Protein AF-A0AAQ0LZT4-F1 (afdb_monomer)

Mean predicted aligned error: 5.62 Å

Secondary structure (DSSP, 8-state):
--TTHHHHHHHHHHHHHHSGGGHHHHHHHHHHHHHHHHHHHH--TTTS-HHHHHHHHHHHHHHHHHHHHHHHHHHHHHHHHSHHHHHHHHHHHHGGGHHHHHHHHHHHHHHHHHHHHHHHHHHHHHHHT-

InterPro domains:
  IPR031666 Protein of unknown function DUF5084 [PF16894] (1-128)

pLDDT: mean 86.28, std 8.12, range [52.34, 95.31]

Sequence (130 aa):
MNRSWWIVLAIGGILCMLSVNGFILGIGCFAMIALNAMWLVVYTPKRNKPIFENVAKPTIYISIIGTFSVITFMGVVFQLTMNQGFNSIGEQLYGNIFHSFNLIALVLGILLYIIGTCLVFKMQYMQLKK

Nearest PDB structures (foldseek):
  7drw-assembly1_e  TM=2.684E-01  e=1.824E+00  Homo sapiens

Foldseek 3Di:
DDPCLLVLLQLLLVLLVLALLSPLVSVLSVVLVVLLVVCVVPDDPPPDDPVCLVVSLVVSLCVLVVSVVVSVVVSVVCCVPPVVVSVVVQCVVPPPCRPVSNVVSNVSSVVSSVVSSVVSNVVSVVRSVD

Solvent-accessible surface area (backbone atoms only — not comparable to full-atom values): 6747 Å² total; per-residue (Å²): 130,81,77,57,36,55,55,38,13,50,54,12,16,52,29,5,55,72,2,71,84,16,38,52,48,12,53,37,20,52,48,53,45,52,53,53,53,50,47,64,70,74,57,58,77,94,76,58,60,70,72,54,54,70,51,48,57,60,49,54,54,50,50,54,54,47,52,52,51,53,32,51,50,49,30,52,51,44,57,74,74,45,42,71,70,42,50,55,52,37,41,72,74,49,42,94,53,24,71,67,49,30,52,53,25,28,54,53,10,52,53,26,37,53,54,18,50,52,43,47,52,54,50,52,54,56,54,75,73,103

Radius of gyration: 17.11 Å; Cα contacts (8 Å, |Δi|>4): 138; chains: 1; bounding box: 42×19×50 Å

Structure (mmCIF, N/CA/C/O backbone):
data_AF-A0AAQ0LZT4-F1
#
_entry.id   AF-A0AAQ0LZT4-F1
#
loop_
_atom_site.group_PDB
_atom_site.id
_atom_site.type_symbol
_atom_site.label_atom_id
_atom_site.label_alt_id
_atom_site.label_comp_id
_atom_site.label_asym_id
_atom_site.label_entity_id
_atom_site.label_seq_id
_atom_site.pdbx_PDB_ins_code
_atom_site.Cartn_x
_atom_site.Cartn_y
_atom_site.Cartn_z
_atom_site.occupancy
_atom_site.B_iso_or_equiv
_atom_site.auth_seq_id
_atom_site.auth_comp_id
_atom_site.auth_asym_id
_atom_site.auth_atom_id
_atom_site.pdbx_PDB_model_num
ATOM 1 N N . MET A 1 1 ? -19.481 8.244 4.679 1.00 52.34 1 MET A N 1
ATOM 2 C CA . MET A 1 1 ? -18.022 8.006 4.579 1.00 52.34 1 MET A CA 1
ATOM 3 C C . MET A 1 1 ? -17.723 7.695 3.132 1.00 52.34 1 MET A C 1
ATOM 5 O O . MET A 1 1 ? -18.202 6.676 2.648 1.00 52.34 1 MET A O 1
ATOM 9 N N . ASN A 1 2 ? -17.054 8.610 2.429 1.00 53.38 2 ASN A N 1
ATOM 10 C CA . ASN A 1 2 ? -16.815 8.464 0.997 1.00 53.38 2 ASN A CA 1
ATOM 11 C C . ASN A 1 2 ? -16.076 7.156 0.718 1.00 53.38 2 ASN A C 1
ATOM 13 O O . ASN A 1 2 ? -14.992 6.913 1.248 1.00 53.38 2 ASN A O 1
ATOM 17 N N . ARG A 1 3 ? -16.680 6.319 -0.129 1.00 65.56 3 ARG A N 1
ATOM 18 C CA . ARG A 1 3 ? -16.116 5.048 -0.594 1.00 65.56 3 ARG A CA 1
ATOM 19 C C . ARG A 1 3 ? -14.870 5.258 -1.470 1.00 65.56 3 ARG A C 1
ATOM 21 O O . ARG A 1 3 ? -14.323 4.293 -1.953 1.00 65.56 3 ARG A O 1
ATOM 28 N N . SER A 1 4 ? -14.383 6.481 -1.658 1.00 81.69 4 SER A N 1
ATOM 29 C CA . SER A 1 4 ? -13.309 6.818 -2.598 1.00 81.69 4 SER A CA 1
ATOM 30 C C . SER A 1 4 ? -11.942 6.194 -2.284 1.00 81.69 4 SER A C 1
ATOM 32 O O . SER A 1 4 ? -11.096 6.146 -3.166 1.00 81.69 4 SER A O 1
ATOM 34 N N . TRP A 1 5 ? -11.712 5.693 -1.066 1.00 87.75 5 TRP A N 1
ATOM 35 C CA . TRP A 1 5 ? -10.434 5.100 -0.646 1.00 87.75 5 TRP A CA 1
ATOM 36 C C . TRP A 1 5 ? -9.965 3.946 -1.554 1.00 87.75 5 TRP A C 1
ATOM 38 O O . TRP A 1 5 ? -8.787 3.887 -1.898 1.00 87.75 5 TRP A O 1
ATOM 48 N N . TRP A 1 6 ? -10.876 3.062 -1.982 1.00 91.06 6 TRP A N 1
ATOM 49 C CA . TRP A 1 6 ? -10.520 1.915 -2.824 1.00 91.06 6 TRP A CA 1
ATOM 50 C C . TRP A 1 6 ? -10.213 2.350 -4.2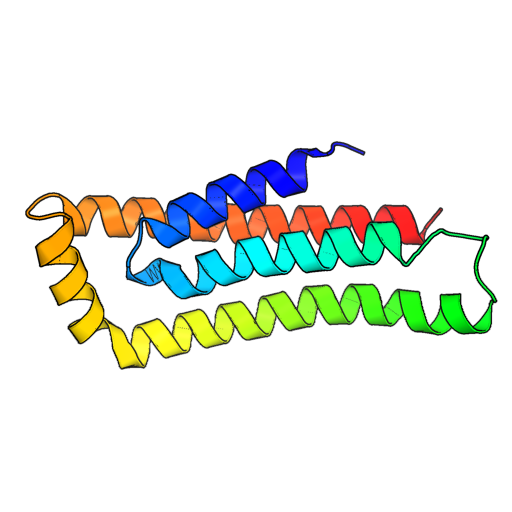54 1.00 91.06 6 TRP A C 1
ATOM 52 O O . TRP A 1 6 ? -9.378 1.732 -4.896 1.00 91.06 6 TRP A O 1
ATOM 62 N N . ILE A 1 7 ? -10.834 3.437 -4.731 1.00 92.19 7 ILE A N 1
ATOM 63 C CA . ILE A 1 7 ? -10.566 4.011 -6.057 1.00 92.19 7 ILE A CA 1
ATOM 64 C C . ILE A 1 7 ? -9.148 4.580 -6.085 1.00 92.19 7 ILE A C 1
ATOM 66 O O . ILE A 1 7 ? -8.390 4.289 -7.004 1.00 92.19 7 ILE A O 1
ATOM 70 N N . VAL A 1 8 ? -8.767 5.339 -5.049 1.00 93.25 8 VAL A N 1
ATOM 71 C CA . VAL A 1 8 ? -7.407 5.888 -4.918 1.00 93.25 8 VAL A CA 1
ATOM 72 C C . VAL A 1 8 ? -6.370 4.764 -4.905 1.00 93.25 8 VAL A C 1
ATOM 74 O O . VAL A 1 8 ? -5.399 4.825 -5.654 1.00 93.25 8 VAL A O 1
ATOM 77 N N . LEU A 1 9 ? -6.600 3.711 -4.113 1.00 94.12 9 LEU A N 1
ATOM 78 C CA . LEU A 1 9 ? -5.701 2.557 -4.064 1.00 94.12 9 LEU A CA 1
ATOM 79 C C . LEU A 1 9 ? -5.697 1.753 -5.369 1.00 94.12 9 LEU A C 1
ATOM 81 O O . LEU A 1 9 ? -4.641 1.286 -5.768 1.00 94.12 9 LEU A O 1
ATOM 85 N N . ALA A 1 10 ? -6.829 1.604 -6.057 1.00 94.69 10 ALA A N 1
ATOM 86 C CA . ALA A 1 10 ? -6.894 0.867 -7.317 1.00 94.69 10 ALA A CA 1
ATOM 87 C C . ALA A 1 10 ? -6.116 1.590 -8.423 1.00 94.69 10 ALA A C 1
ATOM 89 O O . ALA A 1 10 ? -5.301 0.972 -9.102 1.00 94.69 10 ALA A O 1
ATOM 90 N N . ILE A 1 11 ? -6.305 2.908 -8.556 1.00 94.12 11 ILE A N 1
ATOM 91 C CA . ILE A 1 11 ? -5.543 3.728 -9.508 1.00 94.12 11 ILE A CA 1
ATOM 92 C C . ILE A 1 11 ? -4.056 3.707 -9.137 1.00 94.12 11 ILE A C 1
ATOM 94 O O . ILE A 1 11 ? -3.217 3.481 -10.006 1.00 94.12 11 ILE A O 1
ATOM 98 N N . GLY A 1 12 ? -3.723 3.869 -7.852 1.00 93.94 12 GLY A N 1
ATOM 99 C CA . GLY A 1 12 ? -2.344 3.766 -7.370 1.00 93.94 12 GLY A CA 1
ATOM 100 C C . GLY A 1 12 ? -1.717 2.407 -7.670 1.00 93.94 12 GLY A C 1
ATOM 101 O O . GLY A 1 12 ? -0.582 2.345 -8.123 1.00 93.94 12 GLY A O 1
ATOM 102 N N . GLY A 1 13 ? -2.468 1.320 -7.487 1.00 93.25 13 GLY A N 1
ATOM 103 C CA . GLY A 1 13 ? -2.039 -0.041 -7.794 1.00 93.25 13 GLY A CA 1
ATOM 104 C C . GLY A 1 13 ? -1.742 -0.241 -9.277 1.00 93.25 13 GLY A C 1
ATOM 105 O O . GLY A 1 13 ? -0.691 -0.776 -9.613 1.00 93.25 13 GLY A O 1
ATOM 106 N N . ILE A 1 14 ? -2.619 0.248 -10.158 1.00 93.50 14 ILE A N 1
ATOM 107 C CA . ILE A 1 14 ? -2.421 0.187 -11.612 1.00 93.50 14 ILE A CA 1
ATOM 108 C C . ILE A 1 14 ? -1.185 0.996 -12.025 1.00 93.50 14 ILE A C 1
ATOM 110 O O . ILE A 1 14 ? -0.340 0.477 -12.747 1.00 93.50 14 ILE A O 1
ATOM 114 N N . LEU A 1 15 ? -1.029 2.231 -11.535 1.00 92.06 15 LEU A N 1
ATOM 115 C CA . LEU A 1 15 ? 0.154 3.052 -11.831 1.00 92.06 15 LEU A CA 1
ATOM 116 C C . LEU A 1 15 ? 1.446 2.397 -11.329 1.00 92.06 15 LEU A C 1
ATOM 118 O O . LEU A 1 15 ? 2.437 2.348 -12.053 1.00 92.06 15 LEU A O 1
ATOM 122 N N . CYS A 1 16 ? 1.419 1.821 -10.129 1.00 91.00 16 CYS A N 1
ATOM 123 C CA . CYS A 1 16 ? 2.534 1.052 -9.594 1.00 91.00 16 CYS A CA 1
ATOM 124 C C . CYS A 1 16 ? 2.840 -0.205 -10.420 1.00 91.00 16 CYS A C 1
ATOM 126 O O . CYS A 1 16 ? 4.003 -0.554 -10.529 1.00 91.00 16 CYS A O 1
ATOM 128 N N . MET A 1 17 ? 1.847 -0.879 -11.009 1.00 89.19 17 MET A N 1
ATOM 129 C CA . MET A 1 17 ? 2.073 -2.041 -11.885 1.00 89.19 17 MET A CA 1
ATOM 130 C C . 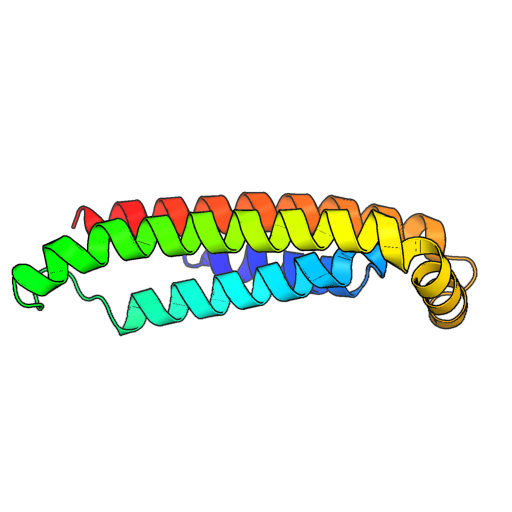MET A 1 17 ? 2.618 -1.660 -13.264 1.00 89.19 17 MET A C 1
ATOM 132 O O . MET A 1 17 ? 3.340 -2.441 -13.878 1.00 89.19 17 MET A O 1
ATOM 136 N N . LEU A 1 18 ? 2.286 -0.463 -13.748 1.00 86.25 18 LEU A N 1
ATOM 137 C CA . LEU A 1 18 ? 2.841 0.095 -14.982 1.00 86.25 18 LEU A CA 1
ATOM 138 C C . LEU A 1 18 ? 4.310 0.510 -14.813 1.00 86.25 18 LEU A C 1
ATOM 140 O O . LEU A 1 18 ? 5.054 0.563 -15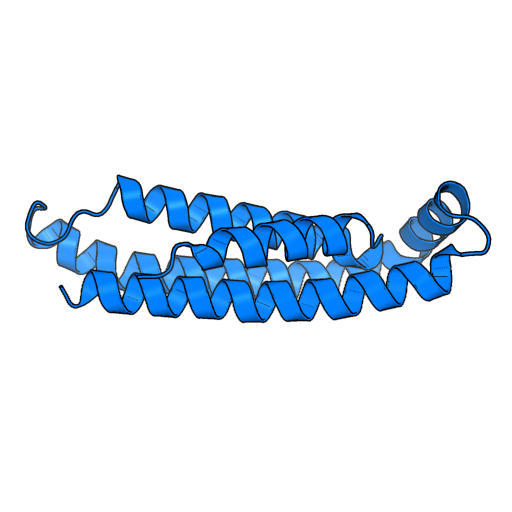.790 1.00 86.25 18 LEU A O 1
ATOM 144 N N . SER A 1 19 ? 4.740 0.766 -13.575 1.00 85.62 19 SER A N 1
ATOM 145 C CA . SER A 1 19 ? 6.143 0.943 -13.222 1.00 85.62 19 SER A CA 1
ATOM 146 C C . SER A 1 19 ? 6.775 -0.386 -12.821 1.00 85.62 19 SER A C 1
ATOM 148 O O . SER A 1 19 ? 6.366 -1.049 -11.873 1.00 85.62 19 SER A O 1
ATOM 150 N N . VAL A 1 20 ? 7.873 -0.735 -13.476 1.00 83.31 20 VAL A N 1
ATOM 151 C CA . VAL A 1 20 ? 8.653 -1.928 -13.135 1.00 83.31 20 VAL A CA 1
ATOM 152 C C . VAL A 1 20 ? 9.179 -1.844 -11.691 1.00 83.31 20 VAL A C 1
ATOM 154 O O . VAL A 1 20 ? 9.126 -2.817 -10.938 1.00 83.31 20 VAL A O 1
ATOM 157 N N . ASN A 1 21 ? 9.581 -0.649 -11.258 1.00 81.62 21 ASN A N 1
ATOM 158 C CA . ASN A 1 21 ? 10.069 -0.396 -9.899 1.00 81.62 21 ASN A CA 1
ATOM 159 C C . ASN A 1 21 ? 8.944 -0.240 -8.865 1.00 81.62 21 ASN A C 1
ATOM 161 O O . ASN A 1 21 ? 9.206 -0.235 -7.660 1.00 81.62 21 ASN A O 1
ATOM 165 N N . GLY A 1 22 ? 7.700 -0.089 -9.325 1.00 85.50 22 GLY A N 1
ATOM 166 C CA . GLY A 1 22 ? 6.508 0.062 -8.497 1.00 85.50 22 GLY A CA 1
ATOM 167 C C . GLY A 1 22 ? 5.795 -1.255 -8.211 1.00 85.50 22 GLY A C 1
ATOM 168 O O . GLY A 1 22 ? 4.874 -1.269 -7.398 1.00 85.50 22 GLY A O 1
ATOM 169 N N . PHE A 1 23 ? 6.215 -2.368 -8.817 1.00 87.31 23 PHE A N 1
ATOM 170 C CA . PHE A 1 23 ? 5.472 -3.630 -8.797 1.00 87.31 23 PHE A CA 1
ATOM 171 C C . PHE A 1 23 ? 5.064 -4.097 -7.386 1.00 87.31 23 PHE A C 1
ATOM 173 O O . PHE A 1 23 ? 3.891 -4.390 -7.142 1.00 87.31 23 PHE A O 1
ATOM 180 N N . ILE A 1 24 ? 5.995 -4.088 -6.422 1.00 91.19 24 ILE A N 1
ATOM 181 C CA . ILE A 1 24 ? 5.703 -4.474 -5.028 1.00 91.19 24 ILE A CA 1
ATOM 182 C C . ILE A 1 24 ? 4.700 -3.524 -4.370 1.00 91.19 24 ILE A C 1
ATOM 184 O O . ILE A 1 24 ? 3.786 -3.969 -3.674 1.00 91.19 24 ILE A O 1
ATOM 188 N N . LEU A 1 25 ? 4.830 -2.219 -4.608 1.00 92.19 25 LEU A N 1
ATOM 189 C CA . LEU A 1 25 ? 3.870 -1.233 -4.111 1.00 92.19 25 LEU A CA 1
ATOM 190 C C . LEU A 1 25 ? 2.491 -1.430 -4.752 1.00 92.19 25 LEU A C 1
ATOM 192 O O . LEU A 1 25 ? 1.477 -1.229 -4.091 1.00 92.19 25 LEU A O 1
ATOM 196 N N . GLY A 1 26 ? 2.445 -1.894 -6.003 1.00 92.56 26 GLY A N 1
ATOM 197 C CA . GLY A 1 26 ? 1.218 -2.286 -6.692 1.00 92.56 26 GLY A CA 1
ATOM 198 C C . GLY A 1 26 ? 0.498 -3.419 -5.968 1.00 92.56 26 GLY A C 1
ATOM 199 O O . GLY A 1 26 ? -0.680 -3.287 -5.637 1.00 92.56 26 GLY A O 1
ATOM 200 N N . ILE A 1 27 ? 1.221 -4.493 -5.627 1.00 92.44 27 ILE A N 1
ATOM 201 C CA . ILE A 1 27 ? 0.700 -5.579 -4.775 1.00 92.44 27 ILE A CA 1
ATOM 202 C C . ILE A 1 27 ? 0.231 -5.020 -3.427 1.00 92.44 27 ILE A C 1
ATOM 204 O O . ILE A 1 27 ? -0.841 -5.377 -2.944 1.00 92.44 27 ILE A O 1
ATOM 208 N N . GLY A 1 28 ? 0.994 -4.091 -2.854 1.00 93.00 28 GLY A N 1
ATOM 209 C CA . GLY A 1 28 ? 0.651 -3.360 -1.640 1.00 93.00 28 GLY A CA 1
ATOM 210 C C . GLY A 1 28 ? -0.701 -2.657 -1.674 1.00 93.00 28 GLY A C 1
ATOM 211 O O . GLY A 1 28 ? -1.500 -2.804 -0.748 1.00 93.00 28 GLY A O 1
ATOM 212 N N . CYS A 1 29 ? -0.986 -1.927 -2.753 1.00 93.12 29 CYS A N 1
ATOM 213 C CA . CYS A 1 29 ? -2.270 -1.264 -2.964 1.00 93.12 29 CYS A CA 1
ATOM 214 C C . CYS A 1 29 ? -3.434 -2.262 -2.926 1.00 93.12 29 CYS A C 1
ATOM 216 O O . CYS A 1 29 ? -4.417 -2.041 -2.215 1.00 93.12 29 CYS A O 1
ATOM 218 N N . PHE A 1 30 ? -3.316 -3.381 -3.645 1.00 94.19 30 PHE A N 1
ATOM 219 C CA . PHE A 1 30 ? -4.357 -4.410 -3.674 1.00 94.19 30 PHE A CA 1
ATOM 220 C C . PHE A 1 30 ? -4.480 -5.161 -2.344 1.00 94.19 30 PHE A C 1
ATOM 222 O O . PHE A 1 30 ? -5.596 -5.426 -1.899 1.00 94.19 30 PHE A O 1
ATOM 229 N N . ALA A 1 31 ? -3.364 -5.429 -1.663 1.00 93.50 31 ALA A N 1
ATOM 230 C CA . ALA A 1 31 ? -3.358 -6.012 -0.326 1.00 93.50 31 ALA A CA 1
ATOM 231 C C . ALA A 1 31 ? -4.080 -5.106 0.681 1.00 93.5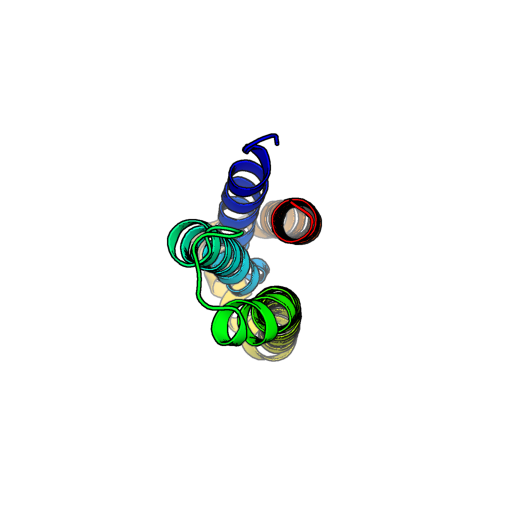0 31 ALA A C 1
ATOM 233 O O . ALA A 1 31 ? -4.901 -5.585 1.459 1.00 93.50 31 ALA A O 1
ATOM 234 N N . MET A 1 32 ? -3.848 -3.791 0.624 1.00 94.19 32 MET A N 1
ATOM 235 C CA . MET A 1 32 ? -4.533 -2.817 1.475 1.00 94.19 32 MET A CA 1
ATOM 236 C C . MET A 1 32 ? -6.037 -2.752 1.170 1.00 94.19 32 MET A C 1
ATOM 238 O O . MET A 1 32 ? -6.850 -2.635 2.091 1.00 94.19 32 MET A O 1
ATOM 242 N N . ILE A 1 33 ? -6.428 -2.893 -0.105 1.00 93.75 33 ILE A N 1
ATOM 243 C CA . ILE A 1 33 ? -7.839 -3.019 -0.492 1.00 93.75 33 ILE A CA 1
ATOM 244 C C . ILE A 1 33 ? -8.471 -4.264 0.126 1.00 93.75 33 ILE A C 1
ATOM 246 O O . ILE A 1 33 ? -9.505 -4.155 0.790 1.00 93.75 33 ILE A O 1
ATOM 250 N N . ALA A 1 34 ? -7.846 -5.424 -0.068 1.00 92.69 34 ALA A N 1
ATOM 251 C CA . ALA A 1 34 ? -8.344 -6.701 0.425 1.00 92.69 34 ALA A CA 1
ATOM 252 C C . ALA A 1 34 ? -8.430 -6.725 1.958 1.00 92.69 34 ALA A C 1
ATOM 254 O O . ALA A 1 34 ? -9.468 -7.093 2.509 1.00 92.69 34 ALA A O 1
ATOM 255 N N . LEU A 1 35 ? -7.383 -6.257 2.644 1.00 92.50 35 LEU A N 1
ATOM 256 C CA . LEU A 1 35 ? -7.331 -6.157 4.102 1.00 92.50 35 LEU A CA 1
ATOM 257 C C . LEU A 1 35 ? -8.473 -5.291 4.634 1.00 92.50 35 LEU A C 1
ATOM 259 O O . LEU A 1 35 ? -9.201 -5.687 5.544 1.00 92.50 35 LEU A O 1
ATOM 263 N N . ASN A 1 36 ? -8.654 -4.107 4.051 1.00 91.06 36 ASN A N 1
ATOM 264 C CA . ASN A 1 36 ? -9.688 -3.197 4.505 1.00 91.06 36 ASN A CA 1
ATOM 265 C C . ASN A 1 36 ? -11.099 -3.735 4.211 1.00 91.06 36 ASN A C 1
ATOM 267 O O . ASN A 1 36 ? -11.984 -3.617 5.056 1.00 91.06 36 ASN A O 1
ATOM 271 N N . ALA A 1 37 ? -11.312 -4.371 3.056 1.00 89.06 37 ALA A N 1
ATOM 272 C CA . ALA A 1 37 ? -12.573 -5.036 2.730 1.00 89.06 37 ALA A CA 1
ATOM 273 C C . ALA A 1 37 ? -12.885 -6.190 3.700 1.00 89.06 37 ALA A C 1
ATOM 275 O O . ALA A 1 37 ? -14.014 -6.291 4.177 1.00 89.06 37 ALA A O 1
ATOM 276 N N . MET A 1 38 ? -11.887 -7.007 4.054 1.00 90.44 38 MET A N 1
ATOM 277 C CA . MET A 1 38 ? -12.025 -8.078 5.045 1.00 90.44 38 MET A CA 1
ATOM 278 C C . MET A 1 38 ? -12.506 -7.524 6.389 1.00 90.44 38 MET A C 1
ATOM 280 O O . MET A 1 38 ? -13.482 -8.020 6.949 1.00 90.44 38 MET A O 1
ATOM 284 N N . TRP A 1 39 ? -11.877 -6.458 6.891 1.00 88.19 39 TRP A N 1
ATOM 285 C CA . TRP A 1 39 ? -12.277 -5.847 8.160 1.00 88.19 39 TRP A CA 1
ATOM 286 C C . TRP A 1 39 ? -13.685 -5.256 8.127 1.00 88.19 39 TRP A C 1
ATOM 288 O O . TRP A 1 39 ? -14.406 -5.368 9.116 1.00 88.19 39 TRP A O 1
ATOM 298 N N . LEU A 1 40 ? -14.113 -4.693 6.994 1.00 84.75 40 LEU A N 1
ATOM 299 C CA . LEU A 1 40 ? -15.487 -4.214 6.820 1.00 84.75 40 LEU A CA 1
ATOM 300 C C . LEU A 1 40 ? -16.533 -5.336 6.908 1.00 84.75 40 LEU A C 1
ATOM 302 O O . LEU A 1 40 ? -17.651 -5.077 7.347 1.00 84.75 40 LEU A O 1
ATOM 306 N N . VAL A 1 41 ? -16.184 -6.560 6.502 1.00 83.94 41 VAL A N 1
ATOM 307 C CA . VAL A 1 41 ? -17.077 -7.728 6.561 1.00 83.94 41 VAL A CA 1
ATOM 308 C C . VAL A 1 41 ? -17.055 -8.380 7.946 1.00 83.94 41 VAL A C 1
ATOM 310 O O . VAL A 1 41 ? -18.103 -8.725 8.486 1.00 83.94 41 VAL A O 1
ATOM 313 N N . VAL A 1 42 ? -15.867 -8.544 8.532 1.00 80.94 42 VAL A N 1
ATOM 314 C CA . VAL A 1 42 ? -15.670 -9.287 9.788 1.00 80.94 42 VAL A CA 1
ATOM 315 C C . VAL A 1 42 ? -16.039 -8.450 11.020 1.00 80.94 42 VAL A C 1
ATOM 317 O O . VAL A 1 42 ? -16.521 -8.989 12.019 1.00 80.94 42 VAL A O 1
ATOM 320 N N . TYR A 1 43 ? -15.844 -7.129 10.976 1.00 78.62 43 TYR A N 1
ATOM 321 C CA . TYR A 1 43 ? -16.093 -6.249 12.115 1.00 78.62 43 TYR A CA 1
ATOM 322 C C . TYR A 1 43 ? -17.358 -5.400 11.930 1.00 78.62 43 TYR A C 1
ATOM 324 O O . TYR A 1 43 ? -17.383 -4.419 11.184 1.00 78.62 43 TYR A O 1
ATOM 332 N N . THR A 1 44 ? -18.404 -5.734 12.692 1.00 75.69 44 THR A N 1
ATOM 333 C CA . THR A 1 44 ? -19.597 -4.892 12.862 1.00 75.69 44 THR A CA 1
ATOM 334 C C . THR A 1 44 ? -19.628 -4.344 14.298 1.00 75.69 44 THR A C 1
ATOM 336 O O . THR A 1 44 ? -19.696 -5.148 15.232 1.00 75.69 44 THR A O 1
ATOM 339 N N . PRO A 1 45 ? -19.591 -3.012 14.508 1.00 68.50 45 PRO A N 1
ATOM 340 C CA . PRO A 1 45 ? -19.603 -2.418 15.849 1.00 68.50 45 PRO A CA 1
ATOM 341 C C . PRO A 1 45 ? -20.838 -2.839 16.655 1.00 68.50 45 PRO A C 1
ATOM 343 O O . PRO A 1 45 ? -21.930 -2.916 16.088 1.00 68.50 45 PRO A O 1
ATOM 346 N N . LYS A 1 46 ? -20.690 -3.083 17.967 1.00 67.50 46 LYS A N 1
ATOM 347 C CA . LYS A 1 46 ? -21.779 -3.343 18.937 1.00 67.50 46 LYS A CA 1
ATOM 348 C C . LYS A 1 46 ? -22.614 -4.606 18.696 1.00 67.50 46 LYS A C 1
ATOM 350 O O . LYS A 1 46 ? -23.530 -4.892 19.462 1.00 67.50 46 LYS A O 1
ATOM 355 N N . ARG A 1 47 ? -22.299 -5.382 17.655 1.00 68.44 47 ARG A N 1
ATOM 356 C CA . ARG A 1 47 ? -22.893 -6.700 17.377 1.00 68.44 47 ARG A CA 1
ATOM 357 C C . ARG A 1 47 ? -22.049 -7.847 17.943 1.00 68.44 47 ARG A C 1
ATOM 359 O O . ARG A 1 47 ? -22.555 -8.949 18.138 1.00 68.44 47 ARG A O 1
ATOM 366 N N . ASN A 1 48 ? -20.766 -7.594 18.193 1.00 69.00 48 ASN A N 1
ATOM 367 C CA . ASN A 1 48 ? -19.791 -8.612 18.565 1.00 69.00 48 ASN A CA 1
ATOM 368 C C . ASN A 1 48 ? -19.623 -8.717 20.090 1.00 69.00 48 ASN A C 1
ATOM 370 O O . ASN A 1 48 ? -19.883 -7.770 20.828 1.00 69.00 48 ASN A O 1
ATOM 374 N N . LYS A 1 49 ? -19.168 -9.882 20.577 1.00 76.62 49 LYS A N 1
ATOM 375 C CA . LYS A 1 49 ? -18.875 -10.084 22.007 1.00 76.62 49 LYS A CA 1
ATOM 376 C C . LYS A 1 49 ? -17.813 -9.072 22.484 1.00 76.62 49 LYS A C 1
ATOM 378 O O . LYS A 1 49 ? -16.865 -8.819 21.741 1.00 76.62 49 LYS A O 1
ATOM 383 N N . PRO A 1 50 ? -17.881 -8.575 23.731 1.00 72.62 50 PRO A N 1
ATOM 384 C CA . PRO A 1 50 ? -16.965 -7.544 24.242 1.00 72.62 50 PRO A CA 1
ATOM 385 C C . PRO A 1 50 ? -15.483 -7.954 24.188 1.00 72.62 50 PRO A C 1
ATOM 387 O O . PRO A 1 50 ? -14.615 -7.131 23.911 1.00 72.62 50 PRO A O 1
ATOM 390 N N . ILE A 1 51 ? -15.190 -9.249 24.357 1.00 72.81 51 ILE A N 1
ATOM 391 C CA . ILE A 1 51 ? -13.834 -9.806 24.209 1.00 72.81 51 ILE A CA 1
ATOM 392 C C . ILE A 1 51 ? -13.315 -9.621 22.774 1.00 72.81 51 ILE A C 1
ATOM 394 O O . ILE A 1 51 ? -12.159 -9.259 22.573 1.00 72.81 51 ILE A O 1
ATOM 398 N N . PHE A 1 52 ? -14.174 -9.822 21.773 1.00 77.44 52 PHE A N 1
ATOM 399 C CA . PHE A 1 52 ? -13.807 -9.640 20.372 1.00 77.44 52 PHE A CA 1
ATOM 400 C C . PHE A 1 52 ? -13.572 -8.164 20.041 1.00 77.44 52 PHE A C 1
ATOM 402 O O . PHE A 1 52 ? -12.642 -7.853 19.307 1.00 77.44 52 PHE A O 1
ATOM 409 N N . GLU A 1 53 ? -14.353 -7.237 20.605 1.00 77.50 53 GLU A N 1
ATOM 410 C CA . GLU A 1 53 ? -14.145 -5.802 20.370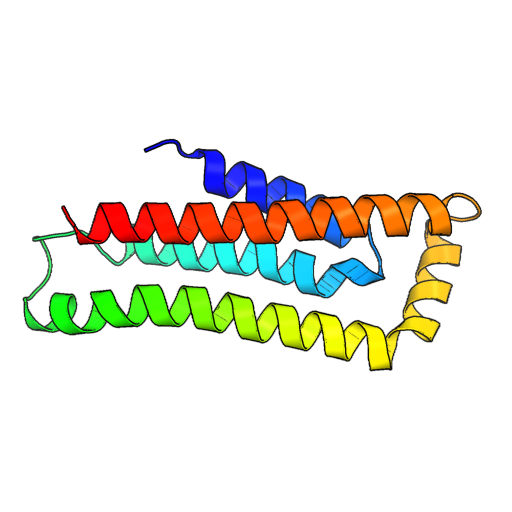 1.00 77.50 53 GLU A CA 1
ATOM 411 C C . GLU A 1 53 ? -12.810 -5.287 20.926 1.00 77.50 53 GLU A C 1
ATOM 413 O O . GLU A 1 53 ? -12.147 -4.480 20.270 1.00 77.50 53 GLU A O 1
ATOM 418 N N . ASN A 1 54 ? -12.399 -5.773 22.101 1.00 78.50 54 ASN A N 1
ATOM 419 C CA . ASN A 1 54 ? -11.137 -5.379 22.733 1.00 78.50 54 ASN A CA 1
ATOM 420 C C . ASN A 1 54 ? -9.904 -5.855 21.955 1.00 78.50 54 ASN A C 1
ATOM 422 O O . ASN A 1 54 ? -8.880 -5.177 21.974 1.00 78.50 54 ASN A O 1
ATOM 426 N N . VAL A 1 55 ? -10.005 -6.985 21.250 1.00 82.94 55 VAL A N 1
ATOM 427 C CA . VAL A 1 55 ? -8.917 -7.512 20.413 1.00 82.94 55 VAL A CA 1
ATOM 428 C C . VAL A 1 55 ? -8.983 -6.936 18.997 1.00 82.94 55 VAL A C 1
ATOM 430 O O . VAL A 1 55 ? -7.971 -6.497 18.465 1.00 82.94 55 VAL A O 1
ATOM 433 N N . ALA A 1 56 ? -10.168 -6.852 18.388 1.00 82.56 56 ALA A N 1
ATOM 434 C CA . ALA A 1 56 ? -10.311 -6.423 16.998 1.00 82.56 56 ALA A CA 1
ATOM 435 C C . ALA A 1 56 ? -9.850 -4.975 16.768 1.00 82.56 56 ALA A C 1
ATOM 437 O O . ALA A 1 56 ? -9.190 -4.701 15.770 1.00 82.56 56 ALA A O 1
ATOM 438 N N . LYS A 1 57 ? -10.146 -4.050 17.694 1.00 83.94 57 LYS A N 1
ATOM 439 C CA . LYS A 1 57 ? -9.749 -2.634 17.582 1.00 83.94 57 LYS A CA 1
ATOM 440 C C . LYS A 1 57 ? -8.234 -2.448 17.397 1.00 83.94 57 LYS A C 1
ATOM 442 O O . LYS A 1 57 ? -7.850 -1.862 16.383 1.00 83.94 57 LYS A O 1
ATOM 447 N N . PRO A 1 58 ? -7.360 -2.927 18.306 1.00 86.50 58 PRO A N 1
ATOM 448 C CA . PRO A 1 58 ? -5.917 -2.817 18.112 1.00 86.50 58 PRO A CA 1
ATOM 449 C C . PRO A 1 58 ? -5.435 -3.637 16.911 1.00 86.50 58 PRO A C 1
ATOM 451 O O . PRO A 1 58 ? -4.586 -3.154 16.165 1.00 86.50 58 PRO A O 1
ATOM 454 N N . THR A 1 59 ? -6.002 -4.823 16.659 1.00 89.56 59 THR A N 1
ATOM 455 C CA . THR A 1 59 ? -5.602 -5.659 15.516 1.00 89.56 59 THR A CA 1
ATOM 456 C C . THR A 1 59 ? -5.864 -4.980 14.169 1.00 89.56 59 THR A C 1
ATOM 458 O O . THR A 1 59 ? -5.004 -5.050 13.295 1.00 89.56 59 THR A O 1
ATOM 461 N N . ILE A 1 60 ? -6.986 -4.270 13.994 1.00 89.75 60 ILE A N 1
ATOM 462 C CA . ILE A 1 60 ? -7.280 -3.521 12.761 1.00 89.75 60 ILE A CA 1
ATOM 463 C C . ILE A 1 60 ? -6.181 -2.484 12.496 1.00 89.75 60 ILE A C 1
ATOM 465 O O . ILE A 1 60 ? -5.589 -2.485 11.416 1.00 89.75 60 ILE A O 1
ATOM 469 N N . TYR A 1 61 ? -5.843 -1.647 13.482 1.00 88.75 61 TYR A N 1
ATOM 470 C CA . TYR A 1 61 ? -4.802 -0.628 13.306 1.00 88.75 61 TYR A CA 1
ATOM 471 C C . TYR A 1 61 ? -3.419 -1.233 13.066 1.00 88.75 61 TYR A C 1
ATOM 473 O O . TYR A 1 61 ? -2.717 -0.798 12.153 1.00 88.75 61 TYR A O 1
ATOM 481 N N . ILE A 1 62 ? -3.046 -2.250 13.850 1.00 91.00 62 ILE A N 1
ATOM 482 C CA . ILE A 1 62 ? -1.764 -2.947 13.701 1.00 91.00 62 ILE A CA 1
ATOM 483 C C . ILE A 1 62 ? -1.669 -3.593 12.321 1.00 91.00 62 ILE A C 1
ATOM 485 O O . ILE A 1 62 ? -0.614 -3.523 11.704 1.00 91.00 62 ILE A O 1
ATOM 489 N N . SER A 1 63 ? -2.756 -4.169 11.802 1.00 93.00 63 SER A N 1
ATOM 490 C CA . SER A 1 63 ? -2.746 -4.784 10.474 1.00 93.00 63 SER A CA 1
ATOM 491 C C . SER A 1 63 ? -2.499 -3.757 9.366 1.00 93.00 63 SER A C 1
ATOM 493 O O . SER A 1 63 ? -1.663 -3.994 8.504 1.00 93.00 63 SER A O 1
ATOM 495 N N . ILE A 1 64 ? -3.131 -2.579 9.424 1.00 92.06 64 ILE A N 1
ATOM 496 C CA . ILE A 1 64 ? -2.945 -1.519 8.419 1.00 92.06 64 ILE A CA 1
ATOM 497 C C . ILE A 1 64 ? -1.511 -0.981 8.466 1.00 92.06 64 ILE A C 1
ATOM 499 O O . ILE A 1 64 ? -0.850 -0.891 7.433 1.00 92.06 64 ILE A O 1
ATOM 503 N N . ILE A 1 65 ? -1.017 -0.654 9.664 1.00 92.44 65 ILE A N 1
ATOM 504 C CA . ILE A 1 65 ? 0.346 -0.136 9.858 1.00 92.44 65 ILE A CA 1
ATOM 505 C C . ILE A 1 65 ? 1.378 -1.200 9.471 1.00 92.44 65 ILE A C 1
ATOM 507 O O . ILE A 1 65 ? 2.340 -0.903 8.769 1.00 92.44 65 ILE A O 1
ATOM 511 N N . GLY A 1 66 ? 1.167 -2.447 9.890 1.00 92.38 66 GLY A N 1
ATOM 512 C CA . GLY A 1 66 ? 2.045 -3.573 9.594 1.00 92.38 66 GLY A CA 1
ATOM 513 C C . GLY A 1 66 ? 2.135 -3.847 8.097 1.00 92.38 66 GLY A C 1
ATOM 514 O O . GLY A 1 66 ? 3.238 -3.907 7.558 1.00 92.38 66 GLY A O 1
ATOM 515 N N . THR A 1 67 ? 0.997 -3.933 7.401 1.00 93.31 67 THR A N 1
ATOM 516 C CA . THR A 1 67 ? 0.973 -4.100 5.943 1.00 93.31 67 THR A CA 1
ATOM 517 C C . THR A 1 67 ? 1.664 -2.935 5.246 1.00 93.31 67 THR A C 1
ATOM 519 O O . THR A 1 67 ? 2.493 -3.171 4.370 1.00 93.31 67 THR A O 1
ATOM 522 N N . PHE A 1 68 ? 1.396 -1.693 5.660 1.00 94.06 68 PHE A N 1
ATOM 523 C CA . PHE A 1 68 ? 2.044 -0.523 5.071 1.00 94.06 68 PHE A CA 1
ATOM 524 C C . PHE A 1 68 ? 3.571 -0.575 5.199 1.00 94.06 68 PHE A C 1
ATOM 526 O O . PHE A 1 68 ? 4.283 -0.408 4.205 1.00 94.06 68 PHE A O 1
ATOM 533 N N . SER A 1 69 ? 4.069 -0.852 6.405 1.00 93.69 69 SER A N 1
ATOM 534 C CA . SER A 1 69 ? 5.500 -0.912 6.704 1.00 93.69 69 SER A CA 1
ATOM 535 C C . SER A 1 69 ? 6.201 -2.049 5.965 1.00 93.69 69 SER A C 1
ATOM 537 O O . SER A 1 69 ? 7.235 -1.818 5.343 1.00 93.69 69 SER A O 1
ATOM 539 N N . VAL A 1 70 ? 5.632 -3.260 5.981 1.00 95.31 70 VAL A N 1
ATOM 540 C CA . VAL A 1 70 ? 6.227 -4.433 5.320 1.00 95.31 70 VAL A CA 1
ATOM 541 C C . VAL A 1 70 ? 6.300 -4.229 3.812 1.00 95.31 70 VAL A C 1
ATOM 543 O O . VAL A 1 70 ? 7.351 -4.452 3.221 1.00 95.31 70 VAL A O 1
ATOM 546 N N . ILE A 1 71 ? 5.221 -3.758 3.185 1.00 93.94 71 ILE A N 1
ATOM 547 C CA . ILE A 1 71 ? 5.192 -3.508 1.739 1.00 93.94 71 ILE A CA 1
ATOM 548 C C . ILE A 1 71 ? 6.188 -2.418 1.346 1.00 93.94 71 ILE A C 1
ATOM 550 O O . ILE A 1 71 ? 6.907 -2.577 0.363 1.00 93.94 71 ILE A O 1
ATOM 554 N N . THR A 1 72 ? 6.254 -1.325 2.110 1.00 92.62 72 THR A N 1
ATOM 555 C CA . THR A 1 72 ? 7.191 -0.229 1.826 1.00 92.62 72 THR A CA 1
ATOM 556 C C . THR A 1 72 ? 8.634 -0.713 1.946 1.00 92.62 72 THR A C 1
ATOM 558 O O . THR A 1 72 ? 9.441 -0.468 1.052 1.00 92.62 72 THR A O 1
ATOM 561 N N . PHE A 1 73 ? 8.947 -1.465 3.004 1.00 94.31 73 PHE A N 1
ATOM 562 C CA . PHE A 1 73 ? 10.269 -2.053 3.195 1.00 94.31 73 PHE A CA 1
ATOM 563 C C . PHE A 1 73 ? 10.629 -3.025 2.065 1.00 94.31 73 PHE A C 1
ATOM 565 O O . PHE A 1 73 ? 11.709 -2.924 1.490 1.00 94.31 73 PHE A O 1
ATOM 572 N N . MET A 1 74 ? 9.707 -3.913 1.686 1.00 92.69 74 MET A N 1
ATOM 573 C CA . MET A 1 74 ? 9.907 -4.838 0.568 1.00 92.69 74 MET A CA 1
ATOM 574 C C . MET A 1 74 ? 10.106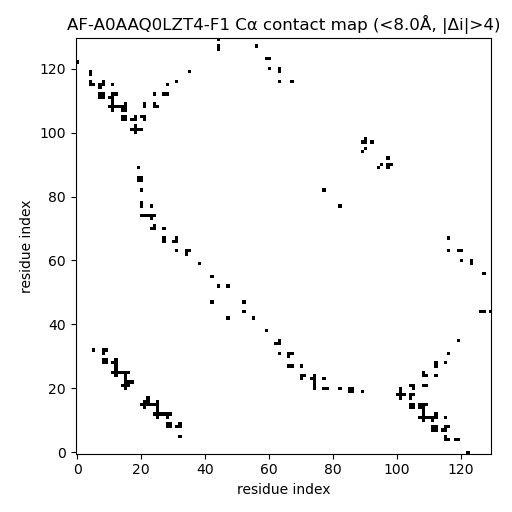 -4.097 -0.754 1.00 92.69 74 MET A C 1
ATOM 576 O O . MET A 1 74 ? 10.967 -4.484 -1.537 1.00 92.69 74 MET A O 1
ATOM 580 N N . GLY A 1 75 ? 9.375 -3.003 -0.985 1.00 90.94 75 GLY A N 1
ATOM 581 C CA . GLY A 1 75 ? 9.564 -2.146 -2.154 1.00 90.94 75 GLY A CA 1
ATOM 582 C C . GLY A 1 75 ? 10.972 -1.553 -2.219 1.00 90.94 75 GLY A C 1
ATOM 583 O O . GLY A 1 75 ? 11.605 -1.598 -3.272 1.00 90.94 75 GLY A O 1
ATOM 584 N N . VAL A 1 76 ? 11.501 -1.074 -1.089 1.00 90.25 76 VAL A N 1
ATOM 585 C CA . VAL A 1 76 ? 12.881 -0.567 -1.001 1.00 90.25 76 VAL A CA 1
ATOM 586 C C . VAL A 1 76 ? 13.895 -1.684 -1.248 1.00 90.25 76 VAL A C 1
ATOM 588 O O . VAL A 1 76 ? 14.792 -1.524 -2.071 1.00 90.25 76 VAL A O 1
ATOM 591 N N . VAL A 1 77 ? 13.747 -2.836 -0.587 1.00 91.50 77 VAL A N 1
ATOM 592 C CA . VAL A 1 77 ? 14.649 -3.987 -0.773 1.00 91.50 77 VAL A CA 1
ATOM 593 C C . VAL A 1 77 ? 14.659 -4.438 -2.233 1.00 91.50 77 VAL A C 1
ATOM 595 O O . VAL A 1 77 ? 15.724 -4.691 -2.795 1.00 91.50 77 VAL A O 1
ATOM 598 N N . PHE A 1 78 ? 13.496 -4.488 -2.876 1.00 88.06 78 PHE A N 1
ATOM 599 C CA . PHE A 1 78 ? 13.368 -4.834 -4.287 1.00 88.06 78 PHE A CA 1
ATOM 600 C C . PHE A 1 78 ? 14.102 -3.843 -5.197 1.00 88.06 78 PHE A C 1
ATOM 602 O O . PHE A 1 78 ? 14.858 -4.264 -6.071 1.00 88.06 78 PHE A O 1
ATOM 609 N N . GLN A 1 79 ? 13.975 -2.537 -4.944 1.00 84.12 79 GLN A N 1
ATOM 610 C CA . GLN A 1 79 ? 14.723 -1.511 -5.680 1.00 84.12 79 GLN A CA 1
ATOM 611 C C . GLN A 1 79 ? 16.239 -1.572 -5.451 1.00 84.12 79 GLN A C 1
ATOM 613 O O . GLN A 1 79 ? 17.001 -1.130 -6.303 1.00 84.12 79 GLN A O 1
ATOM 618 N N . LEU A 1 80 ? 16.712 -2.104 -4.326 1.00 87.25 80 LEU A N 1
ATOM 619 C CA . LEU A 1 80 ? 18.149 -2.256 -4.082 1.00 87.25 80 LEU A CA 1
ATOM 620 C C . LEU A 1 80 ? 18.720 -3.536 -4.702 1.00 87.25 80 LEU A C 1
ATOM 622 O O . LEU A 1 80 ? 19.878 -3.556 -5.107 1.00 87.25 80 LEU A O 1
ATOM 626 N N . THR A 1 81 ? 17.922 -4.601 -4.780 1.00 87.00 81 THR A N 1
ATOM 627 C CA . THR A 1 81 ? 18.404 -5.944 -5.141 1.00 87.00 81 THR A CA 1
ATOM 628 C C . THR A 1 81 ? 18.131 -6.323 -6.593 1.00 87.00 81 THR A C 1
ATOM 630 O O . THR A 1 81 ? 18.970 -6.957 -7.224 1.00 87.00 81 THR A O 1
ATOM 633 N N . MET A 1 82 ? 16.980 -5.929 -7.142 1.00 82.50 82 MET A N 1
ATOM 634 C CA . MET A 1 82 ? 16.461 -6.451 -8.414 1.00 82.50 82 MET A CA 1
ATOM 635 C C . MET A 1 82 ? 16.404 -5.408 -9.541 1.00 82.50 82 MET A C 1
ATOM 637 O O . MET A 1 82 ? 16.031 -5.730 -10.668 1.00 82.50 82 MET A O 1
ATOM 641 N N . ASN A 1 83 ? 16.809 -4.166 -9.270 1.00 79.19 83 ASN A N 1
ATOM 642 C CA . ASN A 1 83 ? 16.624 -3.010 -10.156 1.00 79.19 83 ASN A CA 1
ATOM 643 C C . ASN A 1 83 ? 17.223 -3.188 -11.558 1.00 79.19 83 ASN A C 1
ATOM 645 O O . ASN A 1 83 ? 16.572 -2.880 -12.550 1.00 79.19 83 ASN A O 1
ATOM 649 N N . GLN A 1 84 ? 18.444 -3.720 -11.667 1.00 80.62 84 GLN A N 1
ATOM 650 C CA . GLN A 1 84 ? 19.101 -3.889 -12.970 1.00 80.62 84 GLN A CA 1
ATOM 651 C C . GLN A 1 84 ? 18.366 -4.893 -13.868 1.00 80.62 84 GLN A C 1
ATOM 653 O O . GLN A 1 84 ? 18.116 -4.599 -15.035 1.00 80.62 84 GLN A O 1
ATOM 658 N N . GLY A 1 85 ? 17.985 -6.052 -13.322 1.00 81.12 85 GLY A N 1
ATOM 659 C CA . GLY A 1 85 ? 17.279 -7.087 -14.081 1.00 81.12 85 GLY A CA 1
ATOM 660 C C . GLY A 1 85 ? 15.859 -6.677 -14.468 1.00 81.12 85 GLY A C 1
ATOM 661 O O . GLY A 1 85 ? 15.366 -7.049 -15.523 1.00 81.12 85 GLY A O 1
ATOM 662 N N . PHE A 1 86 ? 15.203 -5.873 -13.639 1.00 80.94 86 PHE A N 1
ATOM 663 C CA . PHE A 1 86 ? 13.853 -5.397 -13.914 1.00 80.94 86 PHE A CA 1
ATOM 664 C C . PHE A 1 86 ? 13.836 -4.206 -14.883 1.00 80.94 86 PHE A C 1
ATOM 666 O O . PHE A 1 86 ? 12.971 -4.149 -15.756 1.00 80.94 86 PHE A O 1
ATOM 673 N N . ASN A 1 87 ? 14.815 -3.298 -14.818 1.00 82.38 87 ASN A N 1
ATOM 674 C CA . ASN A 1 87 ? 14.925 -2.213 -15.798 1.00 82.38 87 ASN A CA 1
ATOM 675 C C . ASN A 1 87 ? 15.159 -2.738 -17.218 1.00 82.38 87 ASN A C 1
ATOM 677 O O . ASN A 1 87 ? 14.553 -2.213 -18.146 1.00 82.38 87 ASN A O 1
ATOM 681 N N . SER A 1 88 ? 15.954 -3.799 -17.397 1.00 84.31 88 SER A N 1
ATOM 682 C CA . SER A 1 88 ? 16.150 -4.395 -18.726 1.00 84.31 88 SER A CA 1
ATOM 683 C C . SER A 1 88 ? 14.864 -5.019 -19.283 1.00 84.31 88 SER A C 1
ATOM 685 O O . SER A 1 88 ? 14.561 -4.849 -20.463 1.00 84.31 88 SER A O 1
ATOM 687 N N . ILE A 1 89 ? 14.055 -5.667 -18.436 1.00 83.19 89 ILE A N 1
ATOM 688 C CA . ILE A 1 89 ? 12.711 -6.148 -18.805 1.00 83.19 89 ILE A CA 1
ATOM 689 C C . ILE A 1 89 ? 11.806 -4.970 -19.194 1.00 83.19 89 ILE A C 1
ATOM 691 O O . ILE A 1 89 ? 11.066 -5.036 -20.174 1.00 83.19 89 ILE A O 1
ATOM 695 N N . GLY A 1 90 ? 11.873 -3.873 -18.442 1.00 80.56 90 GLY A N 1
ATOM 696 C CA . GLY A 1 90 ? 11.109 -2.661 -18.712 1.00 80.56 90 GLY A CA 1
ATOM 697 C C . GLY A 1 90 ? 11.448 -2.000 -20.045 1.00 80.56 90 GLY A C 1
ATOM 698 O O . GLY A 1 90 ? 10.541 -1.647 -20.797 1.00 80.56 90 GLY A O 1
ATOM 699 N N . GLU A 1 91 ? 12.735 -1.889 -20.371 1.00 85.38 91 GLU A N 1
ATOM 700 C CA . GLU A 1 91 ? 13.202 -1.385 -21.667 1.00 85.38 91 GLU A CA 1
ATOM 701 C C . GLU A 1 91 ? 12.723 -2.269 -22.825 1.00 85.38 91 GLU A C 1
ATOM 703 O O . GLU A 1 91 ? 12.309 -1.748 -23.859 1.00 85.38 91 GLU A O 1
ATOM 708 N N . GLN A 1 92 ? 12.690 -3.594 -22.643 1.00 86.69 92 GLN A N 1
ATOM 709 C CA . GLN A 1 92 ? 12.158 -4.522 -23.649 1.00 86.69 92 GLN A CA 1
ATOM 710 C C . GLN A 1 92 ? 10.640 -4.390 -23.844 1.00 86.69 92 GLN A C 1
ATOM 712 O O . GLN A 1 92 ? 10.157 -4.544 -24.964 1.00 86.69 92 GLN A O 1
ATOM 717 N N . LEU A 1 93 ? 9.883 -4.104 -22.779 1.00 82.38 93 LEU A N 1
ATOM 718 C CA . LEU A 1 93 ? 8.421 -3.980 -22.830 1.00 82.38 93 LEU A CA 1
ATOM 719 C C . LEU A 1 93 ? 7.945 -2.619 -23.353 1.00 82.38 93 LEU A C 1
ATOM 721 O O . LEU A 1 93 ? 6.986 -2.556 -24.119 1.00 82.38 93 LEU A O 1
ATOM 725 N N . TYR A 1 94 ? 8.583 -1.533 -22.914 1.00 80.25 94 TYR A N 1
ATOM 726 C CA . TYR A 1 94 ? 8.106 -0.163 -23.139 1.00 80.25 94 TYR A CA 1
ATOM 727 C C . TYR A 1 94 ? 8.998 0.657 -24.087 1.00 80.25 94 TYR A C 1
ATOM 729 O O . TYR A 1 94 ? 8.632 1.775 -24.464 1.00 80.25 94 TYR A O 1
ATOM 737 N N . GLY A 1 95 ? 10.154 0.123 -24.496 1.00 82.06 95 GLY A N 1
ATOM 738 C CA . GLY A 1 95 ? 11.066 0.764 -25.443 1.00 82.06 95 GLY A CA 1
ATOM 739 C C . GLY A 1 95 ? 11.547 2.142 -24.978 1.00 82.06 95 GLY A C 1
ATOM 740 O O . GLY A 1 95 ? 11.726 2.397 -23.789 1.00 82.06 95 GLY A O 1
ATOM 741 N N . ASN A 1 96 ? 11.712 3.072 -25.922 1.00 80.50 96 ASN A N 1
ATOM 742 C CA . ASN A 1 96 ? 12.284 4.403 -25.667 1.00 80.50 96 ASN A CA 1
ATOM 743 C C . ASN A 1 96 ? 11.493 5.278 -24.676 1.00 80.50 96 ASN A C 1
ATOM 745 O O . ASN A 1 96 ? 12.037 6.251 -24.161 1.00 80.50 96 ASN A O 1
ATOM 749 N N . ILE A 1 97 ? 10.224 4.961 -24.402 1.00 80.88 97 ILE A N 1
ATOM 750 C CA . ILE A 1 97 ? 9.372 5.738 -23.485 1.00 80.88 97 ILE A CA 1
ATOM 751 C C . ILE A 1 97 ? 9.549 5.259 -22.029 1.00 80.88 97 ILE A C 1
ATOM 753 O O . ILE A 1 97 ? 9.142 5.947 -21.089 1.00 80.88 97 ILE A O 1
ATOM 757 N N . PHE A 1 98 ? 10.205 4.107 -21.831 1.00 80.31 98 PHE A N 1
ATOM 758 C CA . PHE A 1 98 ? 10.313 3.412 -20.552 1.00 80.31 98 PHE A CA 1
ATOM 759 C C . PHE A 1 98 ? 10.789 4.311 -19.411 1.00 80.31 98 PHE A C 1
ATOM 761 O O . PHE A 1 98 ? 10.090 4.423 -18.411 1.00 80.31 98 PHE A O 1
ATOM 768 N N . HIS A 1 99 ? 11.932 4.987 -19.548 1.00 77.62 99 HIS A N 1
ATOM 769 C CA . HIS A 1 99 ? 12.536 5.724 -18.429 1.00 77.62 99 HIS A CA 1
ATOM 770 C C . HIS A 1 99 ? 11.658 6.872 -17.923 1.00 77.62 99 HIS A C 1
ATOM 772 O O . HIS A 1 99 ? 11.434 6.998 -16.718 1.00 77.62 99 HIS A O 1
ATOM 778 N N . SER A 1 100 ? 11.104 7.677 -18.833 1.00 80.44 100 SER A N 1
ATOM 779 C CA . SER A 1 100 ? 10.229 8.795 -18.464 1.00 80.44 100 SER A CA 1
ATOM 780 C C . SER A 1 100 ? 8.897 8.305 -17.898 1.00 80.44 100 SER A C 1
ATOM 782 O O . SER A 1 100 ? 8.438 8.813 -16.876 1.00 80.44 100 SER A O 1
ATOM 784 N N . PHE A 1 101 ? 8.286 7.295 -18.520 1.00 84.88 101 PHE A N 1
ATOM 785 C CA . PHE A 1 101 ? 6.999 6.766 -18.075 1.00 84.88 101 PHE A CA 1
ATOM 786 C C . PHE A 1 101 ? 7.101 6.003 -16.749 1.00 84.88 101 PHE A C 1
ATOM 788 O O . PHE A 1 101 ? 6.283 6.221 -15.857 1.00 84.88 101 PHE A O 1
ATOM 795 N N . ASN A 1 102 ? 8.133 5.173 -16.583 1.00 85.44 102 ASN A N 1
ATOM 796 C CA . ASN A 1 102 ? 8.383 4.388 -15.375 1.00 85.44 102 ASN A CA 1
ATOM 797 C C . ASN A 1 102 ? 8.510 5.288 -14.142 1.00 85.44 102 ASN A C 1
ATOM 799 O O . ASN A 1 102 ? 7.888 5.013 -13.119 1.00 85.44 102 ASN A O 1
ATOM 803 N N . LEU A 1 103 ? 9.267 6.386 -14.243 1.00 86.69 103 LEU A N 1
ATOM 804 C CA . LEU A 1 103 ? 9.463 7.308 -13.125 1.00 86.69 103 LEU A CA 1
ATOM 805 C C . LEU A 1 103 ? 8.178 8.072 -12.779 1.00 86.69 103 LEU A C 1
ATOM 807 O O . LEU A 1 103 ? 7.825 8.170 -11.604 1.00 86.69 103 LEU A O 1
ATOM 811 N N . ILE A 1 104 ? 7.448 8.571 -13.782 1.00 89.56 104 ILE A N 1
ATOM 812 C CA . ILE A 1 104 ? 6.178 9.282 -13.564 1.00 89.56 104 ILE A CA 1
ATOM 813 C C . ILE A 1 104 ? 5.145 8.352 -12.914 1.00 89.56 104 ILE A C 1
ATOM 815 O O . ILE A 1 104 ? 4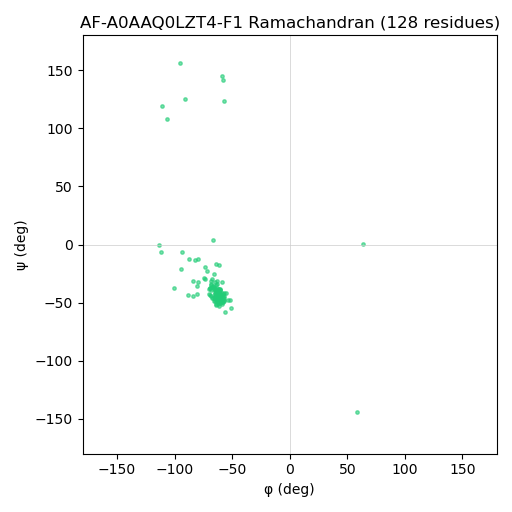.523 8.719 -11.914 1.00 89.56 104 ILE A O 1
ATOM 819 N N . ALA A 1 105 ? 4.988 7.138 -13.448 1.00 90.56 105 ALA A N 1
ATOM 820 C CA . ALA A 1 105 ? 4.063 6.140 -12.924 1.00 90.56 105 ALA A CA 1
ATOM 821 C C . ALA A 1 105 ? 4.428 5.725 -11.490 1.00 90.56 105 ALA A C 1
ATOM 823 O O . ALA A 1 105 ? 3.544 5.628 -10.639 1.00 90.56 105 ALA A O 1
ATOM 824 N N . LEU A 1 106 ? 5.724 5.569 -11.193 1.00 89.81 106 LEU A N 1
ATOM 825 C CA . LEU A 1 106 ? 6.216 5.253 -9.853 1.00 89.81 106 LEU A CA 1
ATOM 826 C C . LEU A 1 106 ? 5.876 6.350 -8.841 1.00 89.81 106 LEU A C 1
ATOM 828 O O . LEU A 1 106 ? 5.322 6.060 -7.782 1.00 89.81 106 LEU A O 1
ATOM 832 N N . VAL A 1 107 ? 6.190 7.609 -9.158 1.00 91.88 107 VAL A N 1
ATOM 833 C CA . VAL A 1 107 ? 5.964 8.741 -8.245 1.00 91.88 107 VAL A CA 1
ATOM 834 C C . VAL A 1 107 ? 4.473 8.918 -7.966 1.00 91.88 107 VAL A C 1
ATOM 836 O O . VAL A 1 107 ? 4.069 9.018 -6.805 1.00 91.88 107 VAL A O 1
ATOM 839 N N . LEU A 1 108 ? 3.636 8.900 -9.007 1.00 93.19 108 LEU A N 1
ATOM 840 C CA . LEU A 1 108 ? 2.184 8.997 -8.841 1.00 93.19 108 LEU A CA 1
ATOM 841 C C . LEU A 1 108 ? 1.616 7.791 -8.081 1.00 93.19 108 LEU A C 1
ATOM 843 O O . LEU A 1 108 ? 0.767 7.963 -7.205 1.00 93.19 108 LEU A O 1
ATOM 847 N N . GLY A 1 109 ? 2.112 6.587 -8.367 1.00 91.88 109 GLY A N 1
ATOM 848 C CA . GLY A 1 109 ? 1.729 5.360 -7.676 1.00 91.88 109 GLY A CA 1
ATOM 849 C C . GLY A 1 109 ? 2.035 5.405 -6.176 1.00 91.88 109 GLY A C 1
ATOM 850 O O . GLY A 1 109 ? 1.150 5.129 -5.365 1.00 91.88 109 GLY A O 1
ATOM 851 N N . ILE A 1 110 ? 3.239 5.845 -5.790 1.00 93.12 110 ILE A N 1
ATOM 852 C CA . ILE A 1 110 ? 3.641 6.024 -4.384 1.00 93.12 110 ILE A CA 1
ATOM 853 C C . ILE A 1 110 ? 2.727 7.028 -3.677 1.00 93.12 110 ILE A C 1
ATOM 855 O O . ILE A 1 110 ? 2.233 6.750 -2.582 1.00 93.12 110 ILE A O 1
ATOM 859 N N . LEU A 1 111 ? 2.471 8.184 -4.298 1.00 94.88 111 LEU A N 1
ATOM 860 C CA . LEU A 1 111 ? 1.605 9.210 -3.714 1.00 94.88 111 LEU A CA 1
ATOM 861 C C . LEU A 1 111 ? 0.193 8.670 -3.467 1.00 94.88 111 LEU A C 1
ATOM 863 O O . LEU A 1 111 ? -0.347 8.828 -2.370 1.00 94.88 111 LEU A O 1
ATOM 867 N N . LEU A 1 112 ? -0.391 7.983 -4.451 1.00 94.50 112 LEU A N 1
ATOM 868 C CA . LEU A 1 112 ? -1.717 7.383 -4.310 1.00 94.50 112 LEU A CA 1
ATOM 869 C C . LEU A 1 112 ? -1.738 6.241 -3.289 1.00 94.50 112 LEU A C 1
ATOM 871 O O . LEU A 1 112 ? -2.716 6.119 -2.554 1.00 94.50 112 LEU A O 1
ATOM 875 N N . TYR A 1 113 ? -0.673 5.445 -3.183 1.00 94.38 113 TYR A N 1
ATOM 876 C CA . TYR A 1 113 ? -0.557 4.401 -2.164 1.00 94.38 113 TYR A CA 1
ATOM 877 C C . TYR A 1 113 ? -0.570 4.985 -0.744 1.00 94.38 113 TYR A C 1
ATOM 879 O O . TYR A 1 113 ? -1.338 4.530 0.110 1.00 94.38 113 TYR A O 1
ATOM 887 N N . ILE A 1 114 ? 0.219 6.036 -0.497 1.00 94.00 114 ILE A N 1
ATOM 888 C CA . ILE A 1 114 ? 0.275 6.721 0.802 1.00 94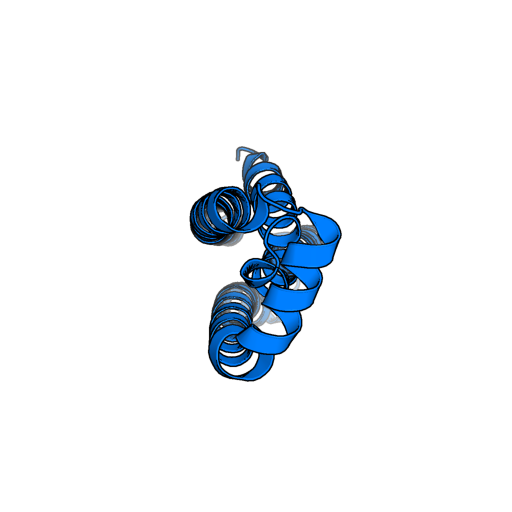.00 114 ILE A CA 1
ATOM 889 C C . ILE A 1 114 ? -1.081 7.358 1.123 1.00 94.00 114 ILE A C 1
ATOM 891 O O . ILE A 1 114 ? -1.651 7.107 2.187 1.00 94.00 114 ILE A O 1
ATOM 895 N N . ILE A 1 115 ? -1.639 8.141 0.193 1.00 94.06 115 ILE A N 1
ATOM 896 C CA . ILE A 1 115 ? -2.935 8.812 0.379 1.00 94.06 115 ILE A CA 1
ATOM 897 C C . ILE A 1 115 ? -4.044 7.777 0.608 1.00 94.06 115 ILE A C 1
ATOM 899 O O . ILE A 1 115 ? -4.845 7.915 1.534 1.00 94.06 115 ILE A O 1
ATOM 903 N N . GLY A 1 116 ? -4.078 6.720 -0.202 1.00 92.56 116 GLY A N 1
ATOM 904 C CA . GLY A 1 116 ? -5.043 5.633 -0.100 1.00 92.56 116 GLY A CA 1
ATOM 905 C C . GLY A 1 116 ? -4.972 4.911 1.245 1.00 92.56 116 GLY A C 1
ATOM 906 O O . GLY A 1 116 ? -6.005 4.684 1.879 1.00 92.56 116 GLY A O 1
ATOM 907 N N . THR A 1 117 ? -3.763 4.635 1.735 1.00 93.06 117 THR A N 1
ATOM 908 C CA . THR A 1 117 ? -3.545 4.017 3.052 1.00 93.06 117 THR A CA 1
ATOM 909 C C . THR A 1 117 ? -4.006 4.933 4.190 1.00 93.06 117 THR A C 1
ATOM 911 O O . THR A 1 117 ? -4.711 4.491 5.098 1.00 93.06 117 THR A O 1
ATOM 914 N N . CYS A 1 118 ? -3.709 6.234 4.117 1.00 92.62 118 CYS A N 1
ATOM 915 C CA . CYS A 1 118 ? -4.207 7.222 5.079 1.00 92.62 118 CYS A CA 1
ATOM 916 C C . CYS A 1 118 ? -5.744 7.294 5.101 1.00 92.62 118 CYS A C 1
ATOM 918 O O . CYS A 1 118 ? -6.351 7.398 6.172 1.00 92.62 118 CYS A O 1
ATOM 920 N N . LEU A 1 119 ? -6.396 7.204 3.937 1.00 92.12 119 LEU A N 1
ATOM 921 C CA . LEU A 1 119 ? -7.858 7.151 3.843 1.00 92.12 119 LEU A CA 1
ATOM 922 C C . LEU A 1 119 ? -8.428 5.877 4.481 1.00 92.12 119 LEU A C 1
ATOM 924 O O . LEU A 1 119 ? -9.435 5.962 5.189 1.00 92.12 119 LEU A O 1
ATOM 928 N N . VAL A 1 120 ? -7.783 4.724 4.273 1.00 91.44 120 VAL A N 1
ATOM 929 C CA . VAL A 1 120 ? -8.138 3.452 4.926 1.00 91.44 120 VAL A CA 1
ATOM 930 C C . VAL A 1 120 ? -8.043 3.574 6.444 1.00 91.44 120 VAL A C 1
ATOM 932 O O . VAL A 1 120 ? -9.011 3.279 7.148 1.00 91.44 120 VAL A O 1
ATOM 935 N N . PHE A 1 121 ? -6.931 4.102 6.954 1.00 90.81 121 PHE A N 1
ATOM 936 C CA . PHE A 1 121 ? -6.735 4.302 8.387 1.00 90.81 121 PHE A CA 1
ATOM 937 C C . PHE A 1 121 ? -7.798 5.233 8.987 1.00 90.81 121 PHE A C 1
ATOM 939 O O . PHE A 1 121 ? -8.446 4.896 9.979 1.00 90.81 121 PHE A O 1
ATOM 946 N N . LYS A 1 122 ? -8.047 6.386 8.350 1.00 89.50 122 LYS A N 1
ATOM 947 C CA . LYS A 1 122 ? -9.062 7.355 8.792 1.00 89.50 122 LYS A CA 1
ATOM 948 C C . LYS A 1 122 ? -10.466 6.748 8.804 1.00 89.50 122 LYS A C 1
ATOM 950 O O . LYS A 1 122 ? -11.257 7.030 9.704 1.00 89.50 122 LYS A O 1
ATOM 955 N N . MET A 1 123 ? -10.792 5.929 7.808 1.00 88.62 123 MET A N 1
ATOM 956 C CA . MET A 1 123 ? -12.078 5.246 7.725 1.00 88.62 123 MET A CA 1
ATOM 957 C C . MET A 1 123 ? -12.270 4.268 8.883 1.00 88.62 123 MET A C 1
ATOM 959 O O . MET A 1 123 ? -13.2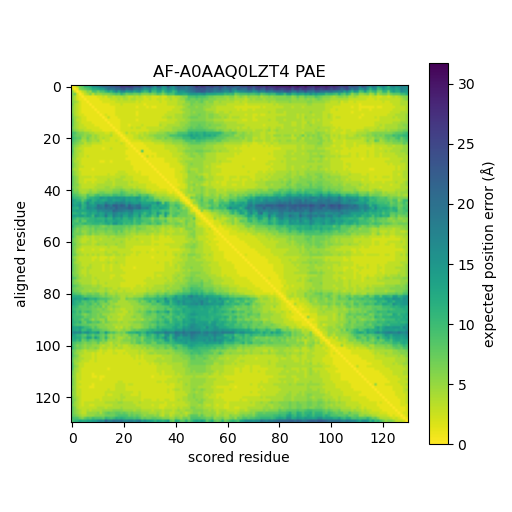84 4.348 9.578 1.00 88.62 123 MET A O 1
ATOM 963 N N . GLN A 1 124 ? -11.299 3.380 9.096 1.00 87.31 124 GLN A N 1
ATOM 964 C CA . GLN A 1 124 ? -11.357 2.377 10.156 1.00 87.31 124 GLN A CA 1
ATOM 965 C C . GLN A 1 124 ? -11.403 3.044 11.532 1.00 87.31 124 GLN A C 1
ATOM 967 O O . GLN A 1 124 ? -12.216 2.672 12.376 1.00 87.31 124 GLN A O 1
ATOM 972 N N . TYR A 1 125 ? -10.660 4.138 11.716 1.00 86.31 125 TYR A N 1
ATOM 973 C CA . TYR A 1 125 ? -10.735 4.950 12.927 1.00 86.31 125 TYR A CA 1
ATOM 974 C C . TYR A 1 125 ? -12.142 5.483 13.220 1.00 86.31 125 TYR A C 1
ATOM 976 O O . TYR A 1 125 ? -12.637 5.383 14.343 1.00 86.31 125 TYR A O 1
ATOM 984 N N . MET A 1 126 ? -12.821 6.022 12.205 1.00 84.69 126 MET A N 1
ATOM 985 C CA . MET A 1 126 ? -14.196 6.504 12.359 1.00 84.69 126 MET A CA 1
ATOM 986 C C . MET A 1 126 ? -15.195 5.370 12.600 1.00 84.69 126 MET A C 1
ATOM 988 O O . MET A 1 126 ? -16.162 5.571 13.326 1.00 84.69 126 MET A O 1
ATOM 992 N N . GLN A 1 127 ? -14.988 4.193 12.009 1.00 81.06 127 GLN A N 1
ATOM 993 C CA . GLN A 1 127 ? -15.859 3.034 12.213 1.00 81.06 127 GLN A CA 1
ATOM 994 C C . GLN A 1 127 ? -15.734 2.452 13.620 1.00 81.06 127 GLN A C 1
ATOM 996 O O . GLN A 1 127 ? -16.743 2.077 14.207 1.00 81.06 127 GLN A O 1
ATOM 1001 N N . LEU A 1 128 ? -14.524 2.413 14.177 1.00 79.75 128 LEU A N 1
ATOM 1002 C CA . LEU A 1 128 ? -14.264 1.883 15.518 1.00 79.75 128 LEU A CA 1
ATOM 1003 C C . LEU A 1 128 ? -14.748 2.814 16.640 1.00 79.75 128 LEU A C 1
ATOM 1005 O O . LEU A 1 128 ? -14.920 2.360 17.771 1.00 79.75 128 LEU A O 1
ATOM 1009 N N . LYS A 1 129 ? -14.964 4.099 16.331 1.00 75.00 129 LYS A N 1
ATOM 1010 C CA . LYS A 1 129 ? -15.570 5.091 17.234 1.00 75.00 129 LYS A CA 1
ATOM 1011 C C . LYS A 1 129 ? -17.104 5.065 17.273 1.00 75.00 129 LYS A C 1
ATOM 1013 O O . LYS A 1 129 ? -17.669 5.724 18.143 1.00 75.00 129 LYS A O 1
ATOM 1018 N N . LYS A 1 130 ? -17.765 4.388 16.330 1.00 67.19 130 LYS A N 1
ATOM 1019 C CA . LYS A 1 130 ? -19.232 4.255 16.299 1.00 67.19 130 LYS A CA 1
ATOM 1020 C C . LYS A 1 130 ? -19.716 3.196 17.280 1.00 67.19 130 LYS A C 1
ATOM 1022 O O . LYS A 1 130 ? -20.801 3.416 17.868 1.00 67.19 130 LYS A O 1
#

Organism: Staphylococcus xylosus (NCBI:txid1288)